Protein AF-A0AAJ1BSP0-F1 (afdb_monomer)

Radius of gyration: 26.16 Å; Cα contacts (8 Å, |Δi|>4): 71; chains: 1; bounding box: 66×51×53 Å

Solvent-accessible surface area (backbone atoms only — not comparable to full-atom values): 9656 Å² total; per-residue (Å²): 136,89,73,89,72,81,62,64,74,61,67,59,50,63,60,51,52,49,49,50,47,19,50,64,61,52,50,77,78,92,66,81,79,88,42,71,72,60,50,50,53,51,51,55,49,50,26,61,75,74,71,46,93,47,80,88,73,62,69,46,62,73,94,77,80,58,92,58,47,68,58,52,51,53,53,50,50,57,48,52,56,50,54,55,52,45,76,72,43,96,77,57,75,63,74,42,86,79,52,52,95,92,53,59,38,66,48,56,64,49,81,76,35,84,87,43,79,85,76,93,68,79,53,70,68,42,68,75,60,42,54,80,78,53,46,60,75,70,55,76,54,75,91,75,58,65,96,79,127

Foldseek 3Di:
DDDDDDCVVVVVPVVVVQVVVCQVQVFHDPDDDPDPVVVVVSLVVVCVVVVHPDSVPGDGDDDDDDPCPVVVVVVVVVVVVLVVVQVPDPDHAAAAPPQDPPGDRNDDPCVVDVVDDDDPDDDPVCCVPPDPVNVVVVDDPPVPPPDDD

Secondary structure (DSSP, 8-state):
-----SSTTTTTHHHHHHHHHHHHHS----SSS--HHHHHHHHHHHHHHHT-SSGGGPPPP--PPPTTHHHHHHHHHHHHHHHHHHHH-SSPPP--TT--TT--TTS-HHHH-TT----SS--HHHHHS--HHHHGGG---GGG-----

Structure (mmCIF, N/CA/C/O backbone):
data_AF-A0AAJ1BSP0-F1
#
_entry.id   AF-A0AAJ1BSP0-F1
#
loop_
_atom_site.group_PDB
_atom_site.id
_atom_site.type_symbol
_atom_site.label_atom_id
_atom_site.label_alt_id
_atom_site.label_comp_id
_atom_site.label_asym_id
_atom_site.label_entity_id
_atom_site.label_seq_id
_atom_site.pdbx_PDB_ins_code
_atom_site.Cartn_x
_atom_site.Cartn_y
_atom_site.Cartn_z
_atom_site.occupancy
_atom_site.B_iso_or_equiv
_atom_site.auth_seq_id
_atom_site.auth_comp_id
_atom_site.auth_asym_id
_atom_site.auth_atom_id
_atom_site.pdbx_PDB_model_num
ATOM 1 N N . GLY A 1 1 ? 25.608 1.559 -3.162 1.00 58.19 1 GLY A N 1
ATOM 2 C CA . GLY A 1 1 ? 24.443 0.696 -2.887 1.00 58.19 1 GLY A CA 1
ATOM 3 C C . GLY A 1 1 ? 24.048 0.603 -1.418 1.00 58.19 1 GLY A C 1
ATOM 4 O O . GLY A 1 1 ? 22.989 0.055 -1.157 1.00 58.19 1 GLY A O 1
ATOM 5 N N . ALA A 1 2 ? 24.830 1.118 -0.458 1.00 71.25 2 ALA A N 1
ATOM 6 C CA . ALA A 1 2 ? 24.388 1.159 0.937 1.00 71.25 2 ALA A CA 1
ATOM 7 C C . ALA A 1 2 ? 23.272 2.205 1.113 1.00 71.25 2 ALA A C 1
ATOM 9 O O . ALA A 1 2 ? 23.409 3.331 0.633 1.00 71.25 2 ALA A O 1
ATOM 10 N N . LYS A 1 3 ? 22.181 1.811 1.774 1.00 78.94 3 LYS A N 1
ATOM 11 C CA . LYS A 1 3 ? 21.081 2.680 2.210 1.00 78.94 3 LYS A CA 1
ATOM 12 C C . LYS A 1 3 ? 20.992 2.624 3.734 1.00 78.94 3 LYS A C 1
ATOM 14 O O . LYS A 1 3 ? 21.479 1.677 4.349 1.00 78.94 3 LYS A O 1
ATOM 19 N N . GLU A 1 4 ? 20.396 3.646 4.328 1.00 79.06 4 GLU A N 1
ATOM 20 C CA . GLU A 1 4 ? 20.110 3.663 5.759 1.00 79.06 4 GLU A CA 1
ATOM 21 C C . GLU A 1 4 ? 19.199 2.486 6.155 1.00 79.06 4 GLU A C 1
ATOM 23 O O . GLU A 1 4 ? 18.303 2.109 5.402 1.00 79.06 4 GLU A O 1
ATOM 28 N N . ALA A 1 5 ? 19.435 1.905 7.335 1.00 73.62 5 ALA A N 1
ATOM 29 C CA . ALA A 1 5 ? 18.678 0.763 7.859 1.00 73.62 5 ALA A CA 1
ATOM 30 C C . ALA A 1 5 ? 18.154 0.975 9.295 1.00 73.62 5 ALA A C 1
ATOM 32 O O . ALA 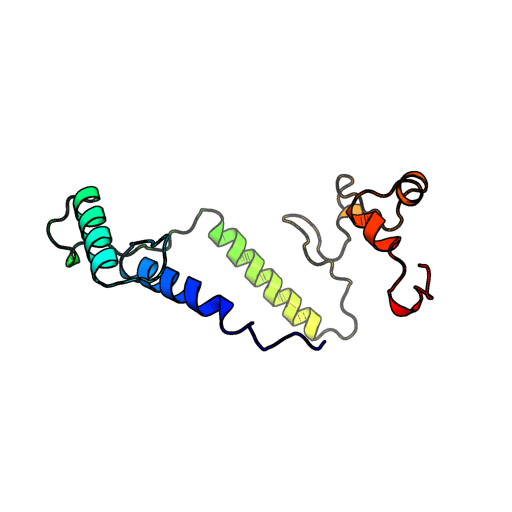A 1 5 ? 17.606 0.047 9.881 1.00 73.62 5 ALA A O 1
ATOM 33 N N . GLY A 1 6 ? 18.333 2.169 9.875 1.00 77.81 6 GLY A N 1
ATOM 34 C CA . GLY A 1 6 ? 17.974 2.449 11.270 1.00 77.81 6 GLY A CA 1
ATOM 35 C C . GLY A 1 6 ? 16.475 2.659 11.469 1.00 77.81 6 GLY A C 1
ATOM 36 O O . GLY A 1 6 ? 15.832 1.919 12.206 1.00 77.81 6 GLY A O 1
ATOM 37 N N . GLU A 1 7 ? 15.906 3.646 10.780 1.00 78.81 7 GLU A N 1
ATOM 38 C CA . GLU A 1 7 ? 14.493 4.021 10.950 1.00 78.81 7 GLU A CA 1
ATOM 39 C C . GLU A 1 7 ? 13.549 3.326 9.959 1.00 78.81 7 GLU A C 1
ATOM 41 O O . GLU A 1 7 ? 12.337 3.259 10.180 1.00 78.81 7 GLU A O 1
ATOM 46 N N . GLY A 1 8 ? 14.102 2.752 8.885 1.00 79.06 8 GLY A N 1
ATOM 47 C CA . GLY A 1 8 ? 13.350 2.089 7.816 1.00 79.06 8 GLY A CA 1
ATOM 48 C C . GLY A 1 8 ? 12.314 1.057 8.294 1.00 79.06 8 GLY A C 1
ATOM 49 O O . GLY A 1 8 ? 11.203 1.067 7.767 1.00 79.06 8 GLY A O 1
ATOM 50 N N . PRO A 1 9 ? 12.606 0.205 9.299 1.00 80.06 9 PRO A N 1
ATOM 51 C CA . PRO A 1 9 ? 11.638 -0.775 9.800 1.00 80.06 9 PRO A CA 1
ATOM 52 C C . PRO A 1 9 ? 10.497 -0.192 10.646 1.00 80.06 9 PRO A C 1
ATOM 54 O O . PRO A 1 9 ? 9.459 -0.838 10.775 1.00 80.06 9 PRO A O 1
ATOM 57 N N . LEU A 1 10 ? 10.654 1.003 11.231 1.00 82.75 10 LEU A N 1
ATOM 58 C CA . LEU A 1 10 ? 9.646 1.588 12.126 1.00 82.75 10 LEU A CA 1
ATOM 59 C C . LEU A 1 10 ? 8.513 2.274 11.350 1.00 82.75 10 LEU A C 1
ATOM 61 O O . LEU A 1 10 ? 7.342 2.152 11.711 1.00 82.75 10 LEU A O 1
ATOM 65 N N . LEU A 1 11 ? 8.863 2.960 10.261 1.00 86.00 11 LEU A N 1
ATOM 66 C CA . LEU A 1 11 ? 7.924 3.689 9.407 1.00 86.00 11 LEU A CA 1
ATOM 67 C C . LEU A 1 11 ? 6.751 2.840 8.865 1.00 86.00 11 LEU A C 1
ATOM 69 O O . LEU A 1 11 ? 5.625 3.339 8.895 1.00 86.00 11 LEU A O 1
ATOM 73 N N . PRO A 1 12 ? 6.933 1.583 8.404 1.00 90.75 12 PRO A N 1
ATOM 74 C CA . PRO A 1 12 ? 5.835 0.806 7.829 1.00 90.75 12 PRO A CA 1
ATOM 75 C C . PRO A 1 12 ? 4.867 0.214 8.862 1.00 90.75 12 PRO A C 1
ATOM 77 O O . PRO A 1 12 ? 3.746 -0.134 8.494 1.00 90.75 12 PRO A O 1
ATOM 80 N N . ILE A 1 13 ? 5.246 0.093 10.142 1.00 91.75 13 ILE A N 1
ATOM 81 C CA . ILE A 1 13 ? 4.418 -0.617 11.135 1.00 91.75 13 ILE A CA 1
ATOM 82 C C . ILE A 1 13 ? 3.107 0.122 11.416 1.00 91.75 13 ILE A C 1
ATOM 84 O O . ILE A 1 13 ? 2.040 -0.489 11.407 1.00 91.75 13 ILE A O 1
ATOM 88 N N . LEU A 1 14 ? 3.168 1.434 11.654 1.00 91.50 14 LEU A N 1
ATOM 89 C CA . LEU A 1 14 ? 1.982 2.230 11.985 1.00 91.50 14 LEU A CA 1
ATOM 90 C C . LEU A 1 14 ? 0.887 2.159 10.902 1.00 91.50 14 LEU A C 1
ATOM 92 O O . LEU A 1 14 ? -0.242 1.793 11.239 1.00 91.50 14 LEU A O 1
ATOM 96 N N . PRO A 1 15 ? 1.169 2.443 9.612 1.00 93.00 15 PRO A N 1
ATOM 97 C CA . PRO A 1 15 ? 0.150 2.327 8.575 1.00 93.00 15 PRO A CA 1
ATOM 98 C C . PRO A 1 15 ? -0.307 0.879 8.356 1.00 93.00 15 PRO A C 1
ATOM 100 O O . PRO A 1 15 ? -1.483 0.674 8.064 1.00 93.00 15 PRO A O 1
ATOM 103 N N . ALA A 1 16 ? 0.566 -0.121 8.537 1.00 93.81 16 ALA A N 1
ATOM 104 C CA . ALA A 1 16 ? 0.185 -1.528 8.412 1.00 93.81 16 ALA A CA 1
ATOM 105 C C . ALA A 1 16 ? -0.871 -1.933 9.451 1.00 93.81 16 ALA A C 1
ATOM 107 O O . ALA A 1 16 ? -1.886 -2.525 9.089 1.00 93.81 16 ALA A O 1
ATOM 108 N N . VAL A 1 17 ? -0.688 -1.552 10.720 1.00 93.94 17 VAL A N 1
ATOM 109 C CA . VAL A 1 17 ? -1.670 -1.827 11.782 1.00 93.94 17 VAL A CA 1
ATOM 110 C C . VAL A 1 17 ? -2.987 -1.092 11.519 1.00 93.94 17 VAL A C 1
ATOM 112 O O . VAL A 1 17 ? -4.052 -1.699 11.613 1.00 93.94 17 VAL A O 1
ATOM 115 N N . CYS A 1 18 ? -2.943 0.186 11.127 1.00 94.88 18 CYS A N 1
ATOM 116 C CA . CYS A 1 18 ? -4.155 0.934 10.773 1.00 94.88 18 CYS A CA 1
ATOM 117 C C . CYS A 1 18 ? -4.915 0.298 9.597 1.00 94.88 18 CYS A C 1
ATOM 119 O O . CYS A 1 18 ? -6.144 0.224 9.626 1.00 94.88 18 CYS A O 1
ATOM 121 N N . ASN A 1 19 ? -4.196 -0.171 8.572 1.00 94.44 19 ASN A N 1
ATOM 122 C CA . ASN A 1 19 ? -4.789 -0.869 7.434 1.00 94.44 19 ASN A CA 1
ATOM 123 C C . ASN A 1 19 ? -5.403 -2.210 7.853 1.00 94.44 19 ASN A C 1
ATOM 125 O O . ASN A 1 19 ? -6.509 -2.503 7.422 1.00 94.44 19 ASN A O 1
ATOM 129 N N . ALA A 1 20 ? -4.740 -2.978 8.721 1.00 93.75 20 ALA A N 1
ATOM 130 C CA . ALA A 1 20 ? -5.253 -4.256 9.216 1.00 93.75 20 ALA A CA 1
ATOM 131 C C . ALA A 1 20 ? -6.539 -4.096 10.042 1.00 93.75 20 ALA A C 1
ATOM 133 O O . ALA A 1 20 ? -7.467 -4.886 9.906 1.00 93.75 20 ALA A O 1
ATOM 134 N N . VAL A 1 21 ? -6.632 -3.049 10.870 1.00 93.88 21 VAL A N 1
ATOM 135 C CA . VAL A 1 21 ? -7.873 -2.729 11.595 1.00 93.88 21 VAL A CA 1
ATOM 136 C C . VAL A 1 21 ? -8.994 -2.379 10.617 1.00 93.88 21 VAL A C 1
ATOM 138 O O . VAL A 1 21 ? -10.103 -2.894 10.737 1.00 93.88 21 VAL A O 1
ATOM 141 N N . HIS A 1 22 ? -8.705 -1.536 9.625 1.00 94.31 22 HIS A N 1
ATOM 142 C CA . HIS A 1 22 ? -9.684 -1.191 8.600 1.00 94.31 22 HIS A CA 1
ATOM 143 C C . HIS A 1 22 ? -10.136 -2.419 7.799 1.00 94.31 22 HIS A C 1
ATOM 145 O O . HIS A 1 22 ? -11.326 -2.584 7.577 1.00 94.31 22 HIS A O 1
ATOM 151 N N . ASP A 1 23 ? -9.218 -3.296 7.405 1.00 94.06 23 ASP A N 1
ATOM 152 C CA . ASP A 1 23 ? -9.530 -4.544 6.702 1.00 94.06 23 ASP A CA 1
ATOM 153 C C . ASP A 1 23 ? -10.412 -5.477 7.548 1.00 94.06 23 ASP A C 1
ATOM 155 O O . ASP A 1 23 ? -11.416 -5.997 7.071 1.00 94.06 23 ASP A O 1
ATOM 159 N N . ALA A 1 24 ? -10.117 -5.607 8.844 1.00 91.31 24 ALA A N 1
ATOM 160 C CA . ALA A 1 24 ? -10.873 -6.479 9.736 1.00 91.31 24 ALA A CA 1
ATOM 161 C C . ALA A 1 24 ? -12.311 -5.993 9.982 1.00 91.31 24 ALA A C 1
ATOM 163 O O . ALA A 1 24 ? -13.246 -6.792 9.953 1.00 91.31 24 ALA A O 1
ATOM 164 N N . ILE A 1 25 ? -12.496 -4.696 10.255 1.00 90.38 25 ILE A N 1
ATOM 165 C CA . ILE A 1 25 ? -13.762 -4.166 10.793 1.00 90.38 25 ILE A CA 1
ATOM 166 C C . ILE A 1 25 ? -14.289 -2.924 10.072 1.00 90.38 25 ILE A C 1
ATOM 168 O O . ILE A 1 25 ? -15.204 -2.281 10.576 1.00 90.38 25 ILE A O 1
ATOM 172 N N . GLY A 1 26 ? -13.707 -2.524 8.944 1.00 91.81 26 GLY A N 1
ATOM 173 C CA . GLY A 1 26 ? -14.148 -1.384 8.123 1.00 91.81 26 GLY A CA 1
ATOM 174 C C . GLY A 1 26 ? -14.051 -0.011 8.779 1.00 91.81 26 GLY A C 1
ATOM 175 O O . GLY A 1 26 ? -14.583 0.959 8.254 1.00 91.81 26 GLY A O 1
ATOM 176 N N . VAL A 1 27 ? -13.373 0.096 9.922 1.00 93.75 27 VAL A N 1
ATOM 177 C CA . VAL A 1 27 ? -13.190 1.359 10.641 1.00 93.75 27 VAL A CA 1
ATOM 178 C C . VAL A 1 27 ? -11.811 1.929 10.321 1.00 93.75 27 VAL A C 1
ATOM 180 O O . VAL A 1 27 ? -10.785 1.308 10.602 1.00 93.75 27 VAL A O 1
ATOM 183 N N . ARG A 1 28 ? -11.772 3.139 9.749 1.00 93.94 28 ARG A N 1
ATOM 184 C CA . ARG A 1 28 ? -10.526 3.852 9.433 1.00 93.94 28 ARG A CA 1
ATOM 185 C C . ARG A 1 28 ? -10.212 4.882 10.512 1.00 93.94 28 ARG A C 1
ATOM 187 O O . ARG A 1 28 ? -10.932 5.865 10.649 1.00 93.94 28 ARG A O 1
ATOM 194 N N . THR A 1 29 ? -9.116 4.696 11.247 1.00 91.38 29 THR A N 1
ATOM 195 C CA . THR A 1 29 ? -8.622 5.734 12.165 1.00 91.38 29 THR A CA 1
ATOM 196 C C . THR A 1 29 ? -7.820 6.805 11.421 1.00 91.38 29 THR A C 1
ATOM 198 O O . THR A 1 29 ? -7.013 6.490 10.545 1.00 91.38 29 THR A O 1
ATOM 201 N N . SER A 1 30 ? -8.028 8.070 11.783 1.00 91.00 30 SER A N 1
ATOM 202 C CA . SER A 1 30 ? -7.220 9.218 11.346 1.00 91.00 30 SER A CA 1
ATOM 203 C C . SER A 1 30 ? -6.229 9.685 12.414 1.00 91.00 30 SER A C 1
ATOM 205 O O . SER A 1 30 ? -5.420 10.570 12.152 1.00 91.00 30 SER A O 1
ATOM 207 N N . GLU A 1 31 ? -6.285 9.107 13.616 1.00 91.31 31 GLU A N 1
ATOM 208 C CA . GLU A 1 31 ? -5.494 9.540 14.764 1.00 91.31 31 GLU A CA 1
ATOM 209 C C . GLU A 1 31 ? -4.879 8.358 15.515 1.00 91.31 31 GLU A C 1
ATOM 211 O O . GLU A 1 31 ? -5.431 7.257 15.586 1.00 91.31 31 GLU A O 1
ATOM 216 N N . LEU A 1 32 ? -3.722 8.613 16.122 1.00 93.12 32 LEU A N 1
ATOM 217 C CA . LEU A 1 32 ? -3.029 7.685 17.005 1.00 93.12 32 LEU A CA 1
ATOM 218 C C . LEU A 1 32 ? -2.957 8.271 18.426 1.00 93.12 32 LEU A C 1
ATOM 220 O O . LEU A 1 32 ? -2.956 9.495 18.579 1.00 93.12 32 LEU A O 1
ATOM 224 N N . PRO A 1 33 ? -2.858 7.430 19.470 1.00 94.31 33 PRO A N 1
ATOM 225 C CA . PRO A 1 33 ? -2.914 5.963 19.437 1.00 94.31 33 PRO A CA 1
ATOM 226 C C . PRO A 1 33 ? -4.339 5.408 19.237 1.00 94.31 33 PRO A C 1
ATOM 228 O O . PRO A 1 33 ? -5.326 6.057 19.584 1.00 94.31 33 PRO A O 1
ATOM 231 N N . ILE A 1 34 ? -4.439 4.175 18.722 1.00 95.12 34 ILE A N 1
ATOM 232 C CA . ILE A 1 34 ? -5.700 3.417 18.640 1.00 95.12 34 ILE A CA 1
ATOM 233 C C . ILE A 1 34 ? -6.013 2.838 20.023 1.00 95.12 34 ILE A C 1
ATOM 235 O O . ILE A 1 34 ? -5.630 1.714 20.344 1.00 95.12 34 ILE A O 1
ATOM 239 N N . THR A 1 35 ? -6.667 3.620 20.876 1.00 96.19 35 THR A N 1
ATOM 240 C CA . THR A 1 35 ? -7.089 3.151 22.201 1.00 96.19 35 THR A CA 1
ATOM 241 C C . THR A 1 35 ? -8.452 2.450 22.136 1.00 96.19 35 THR A C 1
ATOM 243 O O . THR A 1 35 ? -9.269 2.781 21.269 1.00 96.19 35 THR A O 1
ATOM 246 N N . PRO A 1 36 ? -8.744 1.503 23.052 1.00 96.06 36 PRO A N 1
ATOM 247 C CA . PRO A 1 36 ? -10.020 0.784 23.056 1.00 96.06 36 PRO A CA 1
ATOM 248 C C . PRO A 1 36 ? -11.255 1.692 23.128 1.00 96.06 36 PRO A C 1
ATOM 250 O O . PRO A 1 36 ? -12.245 1.424 22.458 1.00 96.06 36 PRO A O 1
ATOM 253 N N . ASP A 1 37 ? -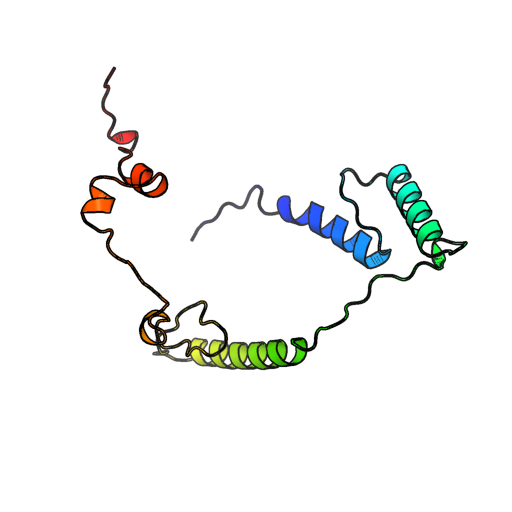11.201 2.790 23.887 1.00 96.88 37 ASP A N 1
ATOM 254 C CA . ASP A 1 37 ? -12.314 3.735 24.041 1.00 96.88 37 ASP A CA 1
ATOM 255 C C . ASP A 1 37 ? -12.599 4.537 22.761 1.00 96.88 37 ASP A C 1
ATOM 257 O O . ASP A 1 37 ? -13.761 4.759 22.414 1.00 96.88 37 ASP A O 1
ATOM 261 N N . ARG A 1 38 ? -11.552 4.941 22.028 1.00 95.38 38 ARG A N 1
ATOM 262 C CA . ARG A 1 38 ? -11.691 5.601 20.723 1.00 95.38 38 ARG A CA 1
ATOM 263 C C . ARG A 1 38 ? -12.244 4.626 19.695 1.00 95.38 38 ARG A C 1
ATOM 265 O O . ARG A 1 38 ? -13.194 4.960 18.996 1.00 95.38 38 ARG A O 1
ATOM 272 N N . MET A 1 39 ? -11.696 3.411 19.662 1.00 95.56 39 MET A N 1
ATOM 273 C CA . MET A 1 39 ? -12.148 2.369 18.745 1.00 95.56 39 MET A CA 1
ATOM 274 C C . MET A 1 39 ? -13.616 2.006 18.986 1.00 95.56 39 MET A C 1
ATOM 276 O O . MET A 1 39 ? -14.394 1.953 18.039 1.00 95.56 39 MET A O 1
ATOM 280 N N . HIS A 1 40 ? -14.026 1.855 20.248 1.00 95.56 40 HIS A N 1
ATOM 281 C CA . HIS A 1 40 ? -15.420 1.601 20.609 1.00 95.56 40 HIS A CA 1
ATOM 282 C C . HIS A 1 40 ? -16.358 2.688 20.071 1.00 95.56 40 HIS A C 1
ATOM 284 O O . HIS A 1 40 ? -17.343 2.374 19.411 1.00 95.56 40 HIS A O 1
ATOM 290 N N . LYS A 1 41 ? -16.023 3.969 20.278 1.00 95.81 41 LYS A N 1
ATOM 291 C CA . LYS A 1 41 ? -16.822 5.095 19.763 1.00 95.81 41 LYS A CA 1
ATOM 292 C C . LYS A 1 41 ? -16.926 5.095 18.238 1.00 95.81 41 LYS A C 1
ATOM 294 O O . LYS A 1 41 ? -17.984 5.414 17.705 1.00 95.81 41 LYS A O 1
ATOM 299 N N . MET A 1 42 ? -15.843 4.758 17.538 1.00 96.38 42 MET A N 1
ATOM 300 C CA . MET A 1 42 ? -15.840 4.685 16.074 1.00 96.38 42 MET A CA 1
ATOM 301 C C . MET A 1 42 ? -16.709 3.530 15.561 1.00 96.38 42 MET A C 1
ATOM 303 O O . MET A 1 42 ? -17.479 3.722 14.624 1.00 96.38 42 MET A O 1
ATOM 307 N N . ILE A 1 43 ? -16.634 2.362 16.206 1.00 95.81 43 ILE A N 1
ATOM 308 C CA . ILE A 1 43 ? -17.492 1.209 15.904 1.00 95.81 43 ILE A CA 1
ATOM 309 C C . ILE A 1 43 ? -18.966 1.567 16.135 1.00 95.81 43 ILE A C 1
ATOM 311 O O . ILE A 1 43 ? -19.792 1.333 15.261 1.00 95.81 43 ILE A O 1
ATOM 315 N N . GLU A 1 44 ? -19.302 2.192 17.268 1.00 95.88 44 GLU A N 1
ATOM 316 C CA . GLU A 1 44 ? -20.669 2.656 17.544 1.00 95.88 44 GLU A CA 1
ATOM 317 C C . GLU A 1 44 ? -21.161 3.691 16.525 1.00 95.88 44 GLU A C 1
ATOM 319 O O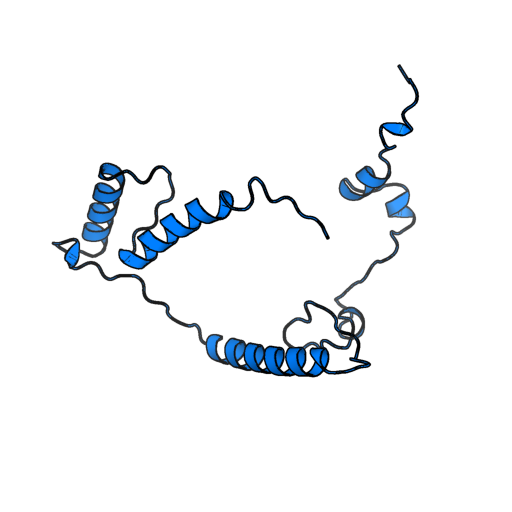 . GLU A 1 44 ? -22.336 3.679 16.158 1.00 95.88 44 GLU A O 1
ATOM 324 N N . GLY A 1 45 ? -20.281 4.596 16.084 1.00 94.94 45 GLY A N 1
ATOM 325 C CA . GLY A 1 45 ? -20.574 5.558 15.023 1.00 94.94 45 GLY A CA 1
ATOM 326 C C . GLY A 1 45 ? -20.967 4.850 13.731 1.00 94.94 45 GLY A C 1
ATOM 327 O O . GLY A 1 45 ? -22.058 5.085 13.214 1.00 94.94 45 GLY A O 1
ATOM 328 N N . ARG A 1 46 ? -20.142 3.897 13.292 1.00 94.31 46 ARG A N 1
ATOM 329 C CA . ARG A 1 46 ? -20.407 3.092 12.098 1.00 94.31 46 ARG A CA 1
ATOM 330 C C . ARG A 1 46 ? -21.698 2.276 12.214 1.00 94.31 46 ARG A C 1
ATOM 332 O O . ARG A 1 46 ? -22.490 2.266 11.278 1.00 94.31 46 ARG A O 1
ATOM 339 N N . CYS A 1 47 ? -21.964 1.647 13.363 1.00 95.31 47 CYS A N 1
ATOM 340 C CA . CYS A 1 47 ? -23.213 0.905 13.563 1.00 95.31 47 CYS A CA 1
ATOM 341 C C . CYS A 1 47 ? -24.450 1.785 13.353 1.00 95.31 47 CYS A C 1
ATOM 343 O O . CYS A 1 47 ? -25.432 1.343 12.763 1.00 95.31 47 CYS A O 1
ATOM 345 N N . LYS A 1 48 ? -24.403 3.042 13.814 1.00 95.31 48 LYS A N 1
ATOM 346 C CA . LYS A 1 48 ? -25.499 4.001 13.620 1.00 95.31 48 LYS A CA 1
ATOM 347 C C . LYS A 1 48 ? -25.651 4.411 12.158 1.00 95.31 48 LYS A C 1
ATOM 349 O O . LYS A 1 48 ? -26.782 4.545 11.704 1.00 95.31 48 LYS A O 1
ATOM 354 N N . GLU A 1 49 ? -24.544 4.609 11.447 1.00 94.12 49 GLU A N 1
ATOM 355 C CA . GLU A 1 49 ? -24.540 4.955 10.019 1.00 94.12 49 GLU A CA 1
ATOM 356 C C . GLU A 1 49 ? -25.129 3.832 9.154 1.00 94.12 49 GLU A C 1
ATOM 358 O O . GLU A 1 49 ? -25.930 4.101 8.263 1.00 94.12 49 GLU A O 1
ATOM 363 N N . GLU A 1 50 ? -24.789 2.577 9.456 1.00 93.00 50 GLU A N 1
ATOM 364 C CA . GLU A 1 50 ? -25.284 1.394 8.735 1.00 93.00 50 GLU A CA 1
ATOM 365 C C . GLU A 1 50 ? -26.626 0.862 9.275 1.00 93.00 50 GLU A C 1
ATOM 367 O O . GLU A 1 50 ? -27.213 -0.050 8.695 1.00 93.00 50 GLU A O 1
ATOM 372 N N . GLY A 1 51 ? -27.144 1.432 10.368 1.00 94.50 51 GLY A N 1
ATOM 373 C CA . GLY A 1 51 ? -28.422 1.036 10.967 1.00 94.50 51 GLY A CA 1
ATOM 374 C C . GLY A 1 51 ? -28.425 -0.360 11.602 1.00 94.50 51 GLY A C 1
ATOM 375 O O . GLY A 1 51 ? -29.492 -0.954 11.755 1.00 94.50 51 GLY A O 1
ATOM 376 N N . VAL A 1 52 ? -27.257 -0.887 11.976 1.00 94.00 52 VAL A N 1
ATOM 377 C CA . VAL A 1 52 ? -27.109 -2.195 12.634 1.00 94.00 52 VAL A CA 1
ATOM 378 C C . VAL A 1 52 ? -27.126 -2.071 14.153 1.00 94.00 52 VAL A C 1
ATOM 380 O O . VAL A 1 52 ? -26.643 -1.103 14.744 1.00 94.00 52 VAL A O 1
ATOM 383 N N . SER A 1 53 ? -27.698 -3.085 14.800 1.00 91.12 53 SER A N 1
ATOM 384 C CA . SER A 1 53 ? -27.896 -3.101 16.253 1.00 91.12 53 SER A CA 1
ATOM 385 C C . SER A 1 53 ? -26.690 -3.656 17.007 1.00 91.12 53 SER A C 1
ATOM 387 O O . SER A 1 53 ? -26.464 -3.306 18.166 1.00 91.12 53 SER A O 1
ATOM 389 N N . SER A 1 54 ? -25.904 -4.504 16.341 1.00 93.12 54 SER A N 1
ATOM 390 C CA . SER A 1 54 ? -24.743 -5.175 16.907 1.00 93.12 54 SER A CA 1
ATOM 391 C C . SER A 1 54 ? -23.499 -4.919 16.053 1.00 93.12 54 SER A C 1
ATOM 393 O O . SER A 1 54 ? -23.550 -5.096 14.838 1.00 93.12 54 SER A O 1
ATOM 395 N N . PRO A 1 55 ? -22.340 -4.600 16.660 1.00 92.06 55 PRO A N 1
ATOM 396 C CA . PRO A 1 55 ? -21.068 -4.513 15.941 1.00 92.06 55 PRO A CA 1
ATOM 397 C C . PRO A 1 55 ? -20.678 -5.780 15.173 1.00 92.06 55 PRO A C 1
ATOM 399 O O . PRO A 1 55 ? -19.913 -5.703 14.219 1.00 92.06 55 PRO A O 1
ATOM 402 N N . LEU A 1 56 ? -21.190 -6.946 15.581 1.00 91.81 56 LEU A N 1
ATOM 403 C CA . LEU A 1 56 ? -20.923 -8.222 14.909 1.00 91.81 56 LEU A CA 1
ATOM 404 C C . LEU A 1 56 ? -21.642 -8.350 13.556 1.00 91.81 56 LEU A C 1
ATOM 406 O O . LEU A 1 56 ? -21.343 -9.267 12.799 1.00 91.81 56 LEU A O 1
ATOM 410 N N . GLU A 1 57 ? -22.591 -7.459 13.269 1.00 91.44 57 GLU A N 1
ATOM 411 C CA . GLU A 1 57 ? -23.330 -7.404 12.004 1.00 91.44 57 GLU A CA 1
ATOM 412 C C . GLU A 1 57 ? -22.639 -6.501 10.968 1.00 91.44 57 GLU A C 1
ATOM 414 O O . GLU A 1 57 ? -23.038 -6.493 9.806 1.00 91.44 57 GLU A O 1
ATOM 419 N N . LEU A 1 58 ? -21.597 -5.757 11.364 1.00 90.12 58 LEU A N 1
ATOM 420 C CA . LEU A 1 58 ? -20.834 -4.902 10.457 1.00 90.12 58 LEU A CA 1
ATOM 421 C C . LEU A 1 58 ? -20.079 -5.743 9.426 1.00 90.12 58 LEU A C 1
ATOM 423 O O . LEU A 1 58 ? -19.343 -6.670 9.769 1.00 90.12 58 LEU A O 1
ATOM 427 N N . THR A 1 59 ? -20.191 -5.373 8.152 1.00 89.12 59 THR A N 1
ATOM 428 C CA . THR A 1 59 ? -19.442 -6.047 7.090 1.00 89.12 59 THR A CA 1
ATOM 429 C C . THR A 1 59 ? -18.017 -5.517 7.010 1.00 89.12 59 THR A C 1
ATOM 431 O O . THR A 1 59 ? -17.791 -4.304 7.012 1.00 89.12 59 THR A O 1
ATOM 434 N N . SER A 1 60 ? -17.039 -6.409 6.897 1.00 91.50 60 SER A N 1
ATOM 435 C CA . SER A 1 60 ? -15.667 -6.023 6.565 1.00 91.50 60 SER A CA 1
ATOM 436 C C . SER A 1 60 ? -15.597 -5.483 5.129 1.00 91.50 60 SER A C 1
ATOM 438 O O . SER A 1 60 ? -16.375 -5.933 4.275 1.00 91.50 60 SER A O 1
ATOM 440 N N . PRO A 1 61 ? -14.687 -4.538 4.836 1.00 91.81 61 PRO A N 1
ATOM 441 C CA . PRO A 1 61 ? -14.419 -4.111 3.474 1.00 91.81 61 PRO A CA 1
ATOM 442 C C . PRO A 1 61 ? -14.072 -5.308 2.597 1.00 91.81 61 PRO A C 1
ATOM 444 O O . PRO A 1 61 ? -13.415 -6.254 3.030 1.00 91.81 61 PRO A O 1
ATOM 447 N N . LYS A 1 62 ? -14.514 -5.254 1.347 1.00 91.06 62 LYS A N 1
ATOM 448 C CA . LYS A 1 62 ? -14.135 -6.220 0.322 1.00 91.06 62 LYS A CA 1
ATOM 449 C C . LYS A 1 62 ? -13.409 -5.485 -0.784 1.00 91.06 62 LYS A C 1
ATOM 451 O O . LYS A 1 62 ? -13.740 -4.344 -1.100 1.00 91.06 62 LYS A O 1
ATOM 456 N N . LEU A 1 63 ? -12.412 -6.147 -1.353 1.00 89.88 63 LEU A N 1
ATOM 457 C CA . LEU A 1 63 ? -11.740 -5.643 -2.534 1.00 89.88 63 LEU A CA 1
ATOM 458 C C . LEU A 1 63 ? -12.687 -5.786 -3.725 1.00 89.88 63 LEU A C 1
ATOM 460 O O . LEU A 1 63 ? -13.009 -6.900 -4.137 1.00 89.88 63 LEU A O 1
ATOM 464 N N . GLU A 1 64 ? -13.128 -4.653 -4.258 1.00 92.38 64 GLU A N 1
ATOM 465 C CA . GLU A 1 64 ? -13.833 -4.590 -5.530 1.00 92.38 64 GLU A CA 1
ATOM 466 C C . GLU A 1 64 ? -12.871 -4.085 -6.596 1.00 92.38 64 GLU A C 1
ATOM 468 O O . GLU A 1 64 ? -12.231 -3.040 -6.459 1.00 92.38 64 GLU A O 1
ATOM 473 N N . HIS A 1 65 ? -12.739 -4.873 -7.652 1.00 94.88 65 HIS A N 1
ATOM 474 C CA . HIS A 1 65 ? -11.875 -4.546 -8.766 1.00 94.88 65 HIS A CA 1
ATOM 475 C C . HIS A 1 65 ? -12.599 -3.621 -9.740 1.00 94.88 65 HIS A C 1
ATOM 477 O O . HIS A 1 65 ? -13.779 -3.804 -10.030 1.00 94.88 65 HIS A O 1
ATOM 483 N N . SER A 1 66 ? -11.872 -2.634 -10.261 1.00 94.94 66 SER A N 1
ATOM 484 C CA . SER A 1 66 ? -12.366 -1.815 -11.370 1.00 94.94 66 SER A CA 1
ATOM 485 C C . SER A 1 66 ? -12.281 -2.572 -12.696 1.00 94.94 66 SER A C 1
ATOM 487 O O . SER A 1 66 ? -11.551 -3.560 -12.807 1.00 94.94 66 SER A O 1
ATOM 489 N N . ASP A 1 67 ? -12.925 -2.034 -13.732 1.00 95.50 67 ASP A N 1
ATOM 490 C CA . ASP A 1 67 ? -12.850 -2.553 -15.105 1.00 95.50 67 ASP A CA 1
ATOM 491 C C . ASP A 1 67 ? -11.405 -2.654 -15.639 1.00 95.50 67 ASP A C 1
ATOM 493 O O . ASP A 1 67 ? -11.124 -3.436 -16.545 1.00 95.50 67 ASP A O 1
ATOM 497 N N . LEU A 1 68 ? -10.461 -1.895 -15.063 1.00 94.06 68 LEU A N 1
ATOM 498 C CA . LEU A 1 68 ? -9.046 -1.932 -15.441 1.00 94.06 68 LEU A CA 1
ATOM 499 C C . LEU A 1 68 ? -8.278 -3.132 -14.878 1.00 94.06 68 LEU A C 1
ATOM 501 O O . LEU A 1 68 ? -7.160 -3.375 -15.326 1.00 94.06 68 LEU A O 1
ATOM 505 N N . GLN A 1 69 ? -8.830 -3.884 -13.922 1.00 95.38 69 GLN A N 1
ATOM 506 C CA . GLN A 1 69 ? -8.098 -4.962 -13.251 1.00 95.38 69 GLN A CA 1
ATOM 507 C C . GLN A 1 69 ? -7.541 -5.987 -14.241 1.00 95.38 69 GLN A C 1
ATOM 509 O O . GLN A 1 69 ? -6.345 -6.262 -14.214 1.00 95.38 69 GLN A O 1
ATOM 514 N N . GLY A 1 70 ? -8.375 -6.490 -15.156 1.00 94.75 70 GLY A N 1
ATOM 515 C CA . GLY A 1 70 ? -7.935 -7.482 -16.141 1.00 94.75 70 GLY A CA 1
ATOM 516 C C . GLY A 1 70 ? -6.855 -6.947 -17.088 1.00 94.75 70 GLY A C 1
ATOM 517 O O . GLY A 1 70 ? -5.933 -7.673 -17.448 1.00 94.75 70 GLY A O 1
ATOM 518 N N . VAL A 1 71 ? -6.920 -5.657 -17.441 1.00 92.69 71 VAL A N 1
ATOM 519 C CA . VAL A 1 71 ? -5.895 -4.994 -18.269 1.00 92.69 71 VAL A CA 1
ATOM 520 C C . VAL A 1 71 ? -4.562 -4.920 -17.523 1.00 92.69 71 VAL A C 1
ATOM 522 O O . VAL A 1 71 ? -3.509 -5.185 -18.101 1.00 92.69 71 VAL A O 1
ATOM 525 N N . LEU A 1 72 ? -4.598 -4.570 -16.235 1.00 91.44 72 LEU A N 1
ATOM 526 C CA . LEU A 1 72 ? -3.402 -4.485 -15.400 1.00 91.44 72 LEU A CA 1
ATOM 527 C C . LEU A 1 72 ? -2.786 -5.863 -15.139 1.00 91.44 72 LEU A C 1
ATOM 529 O O . LEU A 1 72 ? -1.565 -5.982 -15.182 1.00 91.44 72 LEU A O 1
ATOM 533 N N . GLU A 1 73 ? -3.603 -6.894 -14.914 1.00 94.19 73 GLU A N 1
ATOM 534 C CA . GLU A 1 73 ? -3.140 -8.274 -14.725 1.00 94.19 73 GLU A CA 1
ATOM 535 C C . GLU A 1 73 ? -2.448 -8.824 -15.973 1.00 94.19 73 GLU A C 1
ATOM 537 O O . GLU A 1 73 ? -1.336 -9.341 -15.871 1.00 94.19 73 GLU A O 1
ATOM 542 N N . ALA A 1 74 ? -3.057 -8.659 -17.151 1.00 92.31 74 ALA A N 1
ATOM 543 C CA . ALA A 1 74 ? -2.453 -9.085 -18.411 1.00 92.31 74 ALA A CA 1
ATOM 544 C C . ALA A 1 74 ? -1.097 -8.400 -18.641 1.00 92.31 74 ALA A C 1
ATOM 546 O O . ALA A 1 74 ? -0.095 -9.062 -18.898 1.00 92.31 74 ALA A O 1
ATOM 547 N N . ARG A 1 75 ? -1.033 -7.079 -18.438 1.00 87.69 75 ARG A N 1
ATOM 548 C CA . ARG A 1 75 ? 0.214 -6.315 -18.576 1.00 87.69 75 ARG A CA 1
ATOM 549 C C . ARG A 1 75 ? 1.273 -6.723 -17.548 1.00 87.69 75 ARG A C 1
ATOM 551 O O . ARG A 1 75 ? 2.460 -6.717 -17.862 1.00 87.69 75 ARG A O 1
ATOM 558 N N . ALA A 1 76 ? 0.872 -7.031 -16.315 1.00 91.00 76 ALA A N 1
ATOM 559 C CA . ALA A 1 76 ? 1.798 -7.503 -15.290 1.00 91.00 76 ALA A CA 1
ATOM 560 C C . ALA A 1 76 ? 2.417 -8.853 -15.680 1.00 91.00 76 ALA A C 1
ATOM 562 O O . ALA A 1 76 ? 3.618 -9.032 -15.495 1.00 91.00 76 ALA A O 1
ATOM 563 N N . ALA A 1 77 ? 1.631 -9.757 -16.273 1.00 93.69 77 ALA A N 1
ATOM 564 C CA . ALA A 1 77 ? 2.132 -11.025 -16.801 1.00 93.69 77 ALA A CA 1
ATOM 565 C C . ALA A 1 77 ? 3.099 -10.817 -17.981 1.00 93.69 77 ALA A C 1
ATOM 567 O O . ALA A 1 77 ? 4.200 -11.357 -17.965 1.00 93.69 77 ALA A O 1
ATOM 568 N N . GLU A 1 78 ? 2.748 -9.964 -18.950 1.00 89.62 78 GLU A N 1
ATOM 569 C CA . GLU A 1 78 ? 3.642 -9.600 -20.066 1.00 89.62 78 GLU A CA 1
ATOM 570 C C . GLU A 1 78 ? 4.970 -8.992 -19.576 1.00 89.62 78 GLU A C 1
ATOM 572 O O . GLU A 1 78 ? 6.033 -9.227 -20.154 1.00 89.62 78 GLU A O 1
ATOM 577 N N . HIS A 1 79 ? 4.922 -8.187 -18.508 1.00 87.88 79 HIS A N 1
ATOM 578 C CA . HIS A 1 79 ? 6.114 -7.612 -17.888 1.00 87.88 79 HIS A CA 1
ATOM 579 C C . HIS A 1 79 ? 6.986 -8.676 -17.224 1.00 87.88 79 HIS A C 1
ATOM 581 O O . HIS A 1 79 ? 8.193 -8.662 -17.435 1.00 87.88 79 HIS A O 1
ATOM 587 N N . ASP A 1 80 ? 6.388 -9.596 -16.465 1.00 90.94 80 ASP A N 1
ATOM 588 C CA . ASP A 1 80 ? 7.110 -10.690 -15.810 1.00 90.94 80 ASP A CA 1
ATOM 589 C C . ASP A 1 80 ? 7.802 -11.603 -16.835 1.00 90.94 80 ASP A C 1
ATOM 591 O O . ASP A 1 80 ? 8.985 -11.910 -16.697 1.00 90.94 80 ASP A O 1
ATOM 595 N N . GLU A 1 81 ? 7.113 -11.974 -17.920 1.00 91.56 81 GLU A N 1
ATOM 596 C CA . GLU A 1 81 ? 7.704 -12.752 -19.017 1.00 91.56 81 GLU A CA 1
ATOM 597 C C . GLU A 1 81 ? 8.908 -12.037 -19.645 1.00 91.56 81 GLU A C 1
ATOM 599 O O . GLU A 1 81 ? 9.974 -12.639 -19.819 1.00 91.56 81 GLU A O 1
ATOM 604 N N . ARG A 1 82 ? 8.768 -10.738 -19.940 1.00 87.69 82 ARG A N 1
ATOM 605 C CA . ARG A 1 82 ? 9.852 -9.918 -20.494 1.00 87.69 82 ARG A CA 1
ATOM 606 C C . ARG A 1 82 ? 11.034 -9.818 -19.532 1.00 87.69 82 ARG A C 1
ATOM 608 O O . ARG A 1 82 ? 12.169 -10.031 -19.955 1.00 87.69 82 ARG A O 1
ATOM 615 N N . ASP A 1 83 ? 10.795 -9.484 -18.268 1.00 88.69 83 ASP A N 1
ATOM 616 C CA . ASP A 1 83 ? 11.849 -9.308 -17.264 1.00 88.69 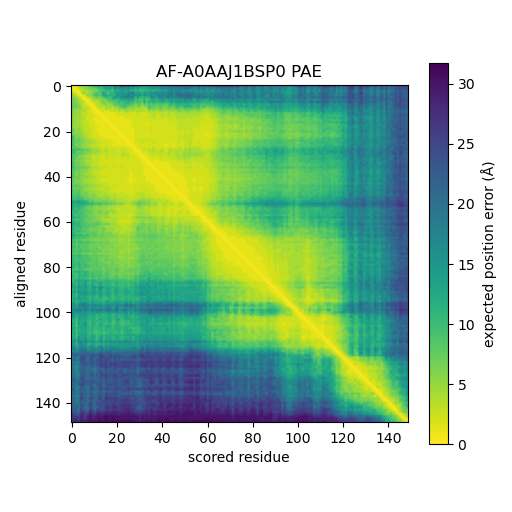83 ASP A CA 1
ATOM 617 C C . ASP A 1 83 ? 12.621 -10.614 -17.044 1.00 88.69 83 ASP A C 1
ATOM 619 O O . ASP A 1 83 ? 13.854 -10.611 -16.963 1.00 88.69 83 ASP A O 1
ATOM 623 N N . ASN A 1 84 ? 11.914 -11.746 -17.033 1.00 90.81 84 ASN A N 1
ATOM 624 C CA . ASN A 1 84 ? 12.525 -13.068 -16.960 1.00 90.81 84 ASN A CA 1
ATOM 625 C C . ASN A 1 84 ? 13.389 -13.376 -18.191 1.00 90.81 84 ASN A C 1
ATOM 627 O O . ASN A 1 84 ? 14.526 -13.822 -18.030 1.00 90.81 84 ASN A O 1
ATOM 631 N N . ALA A 1 85 ? 12.901 -13.102 -19.406 1.00 91.00 85 ALA A N 1
ATOM 632 C CA . ALA A 1 85 ? 13.674 -13.306 -20.632 1.00 91.00 85 ALA A CA 1
ATOM 633 C C . ALA A 1 85 ? 14.952 -12.451 -20.646 1.00 91.00 85 ALA A C 1
ATOM 635 O O . ALA A 1 85 ? 16.050 -12.976 -20.851 1.00 91.00 85 ALA A O 1
ATOM 636 N N . ARG A 1 86 ? 14.825 -11.157 -20.326 1.00 90.75 86 ARG A N 1
ATOM 637 C CA . ARG A 1 86 ? 15.942 -10.203 -20.259 1.00 90.75 86 ARG A CA 1
ATOM 638 C C . ARG A 1 86 ? 17.002 -10.602 -19.239 1.00 90.75 86 ARG A C 1
ATOM 640 O O . ARG A 1 86 ? 18.185 -10.464 -19.518 1.00 90.75 86 ARG A O 1
ATOM 647 N N . ASN A 1 87 ? 16.602 -11.119 -18.075 1.00 89.50 87 ASN A N 1
ATOM 648 C CA . ASN A 1 87 ? 17.542 -11.592 -17.051 1.00 89.50 87 ASN A CA 1
ATOM 649 C C . ASN A 1 87 ? 18.446 -12.734 -17.545 1.00 89.50 87 ASN A C 1
ATOM 651 O O . ASN A 1 87 ? 19.524 -12.944 -16.988 1.00 89.50 87 ASN A O 1
ATOM 655 N N . THR A 1 88 ? 18.004 -13.489 -18.553 1.00 91.25 88 THR A N 1
ATOM 656 C CA . THR A 1 88 ? 18.762 -14.605 -19.139 1.00 91.25 88 THR A CA 1
ATOM 657 C C . THR A 1 88 ? 19.487 -14.253 -20.437 1.00 91.25 88 THR A C 1
ATOM 659 O O . THR A 1 88 ? 20.274 -15.065 -20.926 1.00 91.25 88 THR A O 1
ATOM 662 N N . ASP A 1 89 ? 19.244 -13.064 -20.985 1.00 92.19 89 ASP A N 1
ATOM 663 C CA . ASP A 1 89 ? 19.846 -12.594 -22.227 1.00 92.19 89 ASP A CA 1
ATOM 664 C C . ASP A 1 89 ? 21.264 -12.047 -21.963 1.00 92.19 89 ASP A C 1
ATOM 666 O O . ASP A 1 89 ? 21.439 -11.214 -21.068 1.00 92.19 89 ASP A O 1
ATOM 670 N N . PRO A 1 90 ? 22.306 -12.508 -22.683 1.00 93.00 90 PRO A N 1
ATOM 671 C CA . PRO A 1 90 ? 23.647 -11.942 -22.563 1.00 93.00 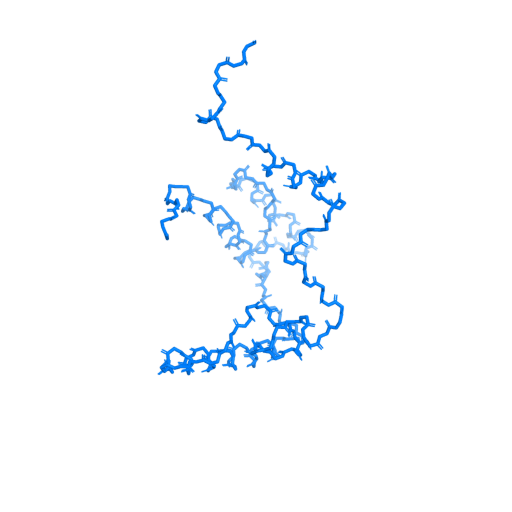90 PRO A CA 1
ATOM 672 C C . PRO A 1 90 ? 23.778 -10.511 -23.112 1.00 93.00 90 PRO A C 1
ATOM 674 O O . PRO A 1 90 ? 24.752 -9.846 -22.757 1.00 93.00 90 PRO A O 1
ATOM 677 N N . ASP A 1 91 ? 22.855 -10.056 -23.964 1.00 93.62 91 ASP A N 1
ATOM 678 C CA . ASP A 1 91 ? 22.866 -8.725 -24.588 1.00 93.62 91 ASP A CA 1
ATOM 679 C C . ASP A 1 91 ? 21.431 -8.174 -24.740 1.00 93.62 91 ASP A C 1
ATOM 681 O O . ASP A 1 91 ? 20.927 -8.030 -25.857 1.00 93.62 91 ASP A O 1
ATOM 685 N N . PRO A 1 92 ? 20.723 -7.916 -23.621 1.00 89.50 92 PRO A N 1
ATOM 686 C CA . PRO A 1 92 ? 19.332 -7.492 -23.672 1.00 89.50 92 PRO A CA 1
ATOM 687 C C . PRO A 1 92 ? 19.215 -6.097 -24.305 1.00 89.50 92 PRO A C 1
ATOM 689 O O . PRO A 1 92 ? 20.060 -5.238 -24.038 1.00 89.50 92 PRO A O 1
ATOM 692 N N . PRO A 1 93 ? 18.130 -5.815 -25.053 1.00 85.94 93 PRO A N 1
ATOM 693 C CA . PRO A 1 93 ? 17.897 -4.489 -25.617 1.00 85.94 93 PRO A CA 1
ATOM 694 C C . PRO A 1 93 ? 17.781 -3.424 -24.518 1.00 85.94 93 PRO A C 1
ATOM 696 O O . PRO A 1 93 ? 17.553 -3.737 -23.340 1.00 85.94 93 PRO A O 1
ATOM 699 N N . ASP A 1 94 ? 17.901 -2.151 -24.889 1.00 87.19 94 ASP A N 1
ATOM 700 C CA . ASP A 1 94 ? 17.710 -1.048 -23.947 1.00 87.19 94 ASP A CA 1
ATOM 701 C C . ASP A 1 94 ? 16.318 -1.110 -23.295 1.00 87.19 94 ASP A C 1
ATOM 703 O O . ASP A 1 94 ? 15.356 -1.623 -23.865 1.00 87.19 94 ASP A O 1
ATOM 707 N N . TYR A 1 95 ? 16.214 -0.646 -22.047 1.00 85.62 95 TYR A N 1
ATOM 708 C CA . TYR A 1 95 ? 14.948 -0.653 -21.312 1.00 85.62 95 TYR A CA 1
ATOM 709 C C . TYR A 1 95 ? 14.740 0.642 -20.547 1.00 85.62 95 TYR A C 1
ATOM 711 O O . TYR A 1 95 ? 15.409 0.936 -19.551 1.00 85.62 95 TYR A O 1
ATOM 719 N N . ASN A 1 96 ? 13.761 1.403 -21.014 1.00 85.38 96 ASN A N 1
ATOM 720 C CA 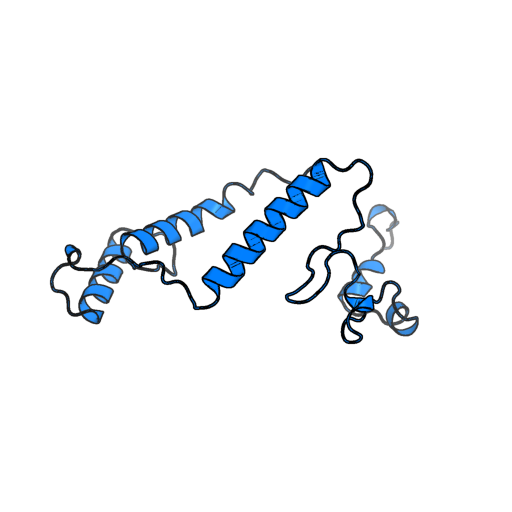. ASN A 1 96 ? 13.380 2.683 -20.462 1.00 85.38 96 ASN A CA 1
ATOM 721 C C . ASN A 1 96 ? 12.301 2.473 -19.396 1.00 85.38 96 ASN A C 1
ATOM 723 O O . ASN A 1 96 ? 11.121 2.247 -19.678 1.00 85.38 96 ASN A O 1
ATOM 727 N N . ASN A 1 97 ? 12.724 2.551 -18.131 1.00 73.56 97 ASN A N 1
ATOM 728 C CA . ASN A 1 97 ? 11.817 2.462 -16.991 1.00 73.56 97 ASN A CA 1
ATOM 729 C C . ASN A 1 97 ? 10.721 3.530 -17.084 1.00 73.56 97 ASN A C 1
ATOM 731 O O . ASN A 1 97 ? 11.005 4.714 -17.260 1.00 73.56 97 ASN A O 1
ATOM 735 N N . GLY A 1 98 ? 9.472 3.119 -16.872 1.00 70.94 98 GLY A N 1
ATOM 736 C CA . GLY A 1 98 ? 8.340 4.043 -16.834 1.00 70.94 98 GLY A CA 1
ATOM 737 C C . GLY A 1 98 ? 7.669 4.302 -18.181 1.00 70.94 98 GLY A C 1
ATOM 738 O O . GLY A 1 98 ? 6.872 5.236 -18.257 1.00 70.94 98 GLY A O 1
ATOM 739 N N . ALA A 1 99 ? 7.923 3.478 -19.206 1.00 75.88 99 ALA A N 1
ATOM 740 C CA . ALA A 1 99 ? 7.115 3.467 -20.424 1.00 75.88 99 ALA A CA 1
ATOM 741 C C . ALA A 1 99 ? 5.616 3.380 -20.070 1.00 75.88 99 ALA A C 1
ATOM 743 O O . ALA A 1 99 ? 5.127 2.372 -19.540 1.00 75.88 99 ALA A O 1
ATOM 744 N N . LEU A 1 100 ? 4.897 4.485 -20.298 1.00 68.56 100 LEU A N 1
ATOM 745 C CA . LEU A 1 100 ? 3.474 4.600 -19.982 1.00 68.56 100 LEU A CA 1
ATOM 746 C C . LEU A 1 100 ? 2.641 3.689 -20.897 1.00 68.56 100 LEU A C 1
ATOM 748 O O . LEU A 1 100 ? 3.143 3.069 -21.833 1.00 68.56 100 LEU A O 1
ATOM 752 N N . PHE A 1 101 ? 1.345 3.566 -20.612 1.00 69.62 101 PHE A N 1
ATOM 753 C CA . PHE A 1 101 ? 0.435 2.773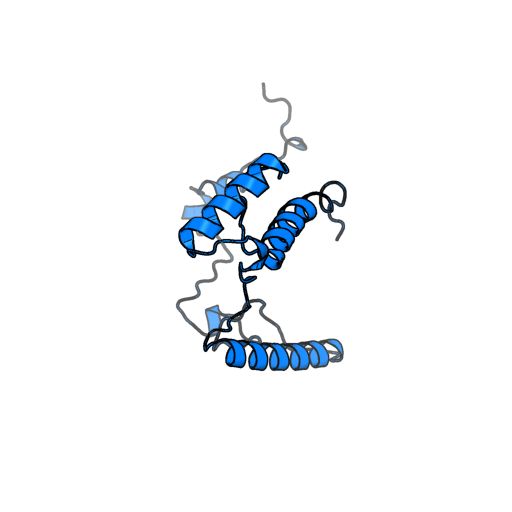 -21.439 1.00 69.62 101 PHE A CA 1
ATOM 754 C C . PHE A 1 101 ? 0.535 3.170 -22.921 1.00 69.62 101 PHE A C 1
ATOM 756 O O . PHE A 1 101 ? 0.359 4.338 -23.257 1.00 69.62 101 PHE A O 1
ATOM 763 N N . GLY A 1 102 ? 0.803 2.187 -23.787 1.00 76.06 102 GLY A N 1
ATOM 764 C CA . GLY A 1 102 ? 0.907 2.373 -25.237 1.00 76.06 102 GLY A CA 1
ATOM 765 C C . GLY A 1 102 ? 2.299 2.713 -25.780 1.00 76.06 102 GLY A C 1
ATOM 766 O O . GLY A 1 102 ? 2.429 2.789 -26.995 1.00 76.06 102 GLY A O 1
ATOM 767 N N . PHE A 1 103 ? 3.316 2.883 -24.928 1.00 85.38 103 PHE A N 1
ATOM 768 C CA . PHE A 1 103 ? 4.698 3.125 -25.356 1.00 85.38 103 PHE A CA 1
ATOM 769 C C . PHE A 1 103 ? 5.535 1.844 -25.358 1.00 85.38 103 PHE A C 1
ATOM 771 O O . PHE A 1 103 ? 5.377 0.988 -24.482 1.00 85.38 103 PHE A O 1
ATOM 778 N N . ASP A 1 104 ? 6.439 1.748 -26.327 1.00 87.75 104 ASP A N 1
ATOM 779 C CA . ASP A 1 104 ? 7.469 0.721 -26.413 1.00 87.75 104 ASP A CA 1
ATOM 780 C C . ASP A 1 104 ? 8.527 0.966 -25.322 1.00 87.75 104 ASP A C 1
ATOM 782 O O . ASP A 1 104 ? 9.092 2.060 -25.260 1.00 87.75 104 ASP A O 1
ATOM 786 N N . PRO A 1 105 ? 8.800 0.007 -24.423 1.00 87.12 105 PRO A N 1
ATOM 787 C CA . PRO A 1 105 ? 9.812 0.188 -23.392 1.00 87.12 105 PRO A CA 1
ATOM 788 C C . PRO A 1 105 ? 11.254 0.215 -23.918 1.00 87.12 105 PRO A C 1
ATOM 790 O O . PRO A 1 105 ? 12.142 0.649 -23.185 1.00 87.12 105 PRO A O 1
ATOM 793 N N . GLU A 1 106 ? 11.512 -0.224 -25.149 1.00 89.38 106 GLU A N 1
ATOM 794 C CA . GLU A 1 106 ? 12.857 -0.231 -25.737 1.00 89.38 106 GLU A CA 1
ATOM 795 C C . GLU A 1 106 ? 13.238 1.129 -26.334 1.00 89.38 106 GLU A C 1
ATOM 797 O O . GLU A 1 106 ? 14.417 1.418 -26.528 1.00 89.38 106 GLU A O 1
ATOM 802 N N . ILE A 1 107 ? 12.258 2.012 -26.541 1.00 89.25 107 ILE A N 1
ATOM 803 C CA . ILE A 1 107 ? 12.458 3.331 -27.145 1.00 89.25 107 ILE A CA 1
ATOM 804 C C . ILE A 1 107 ? 12.260 4.421 -26.074 1.00 89.25 107 ILE A C 1
ATOM 806 O O . ILE A 1 107 ? 11.284 4.371 -25.318 1.00 89.25 107 ILE A O 1
ATOM 810 N N . PRO A 1 108 ? 13.137 5.434 -25.976 1.00 88.19 108 PRO A N 1
ATOM 811 C CA . PRO A 1 108 ? 12.920 6.575 -25.090 1.00 88.19 108 PRO A CA 1
ATOM 812 C C . PRO A 1 108 ? 11.578 7.276 -25.352 1.00 88.19 108 PRO A C 1
ATOM 814 O O . PRO A 1 108 ? 11.099 7.354 -26.484 1.00 88.19 108 PRO A O 1
ATOM 817 N N . ALA A 1 109 ? 10.935 7.785 -24.298 1.00 86.69 109 ALA A N 1
ATOM 818 C CA . ALA A 1 109 ? 9.599 8.377 -24.415 1.00 86.69 109 ALA A CA 1
ATOM 819 C C . ALA A 1 109 ? 9.573 9.622 -25.326 1.00 86.69 109 ALA A C 1
ATOM 821 O O . ALA A 1 109 ? 8.593 9.844 -26.034 1.00 86.69 109 ALA A O 1
ATOM 822 N N . ASP A 1 110 ? 10.654 10.403 -25.334 1.00 86.81 110 ASP A N 1
ATOM 823 C CA . ASP A 1 110 ? 10.857 11.581 -26.185 1.00 86.81 110 ASP A CA 1
ATOM 824 C C . ASP A 1 110 ? 11.058 11.256 -27.668 1.00 86.81 110 ASP A C 1
ATOM 826 O O . ASP A 1 110 ? 10.791 12.103 -28.517 1.00 86.81 110 ASP A O 1
ATOM 830 N N . GLU A 1 111 ? 11.453 10.026 -28.000 1.00 88.69 111 GLU A N 1
ATOM 831 C CA . GLU A 1 111 ? 11.533 9.562 -29.389 1.00 88.69 111 GLU A CA 1
ATOM 832 C C . GLU A 1 111 ? 10.186 9.040 -29.914 1.00 88.69 111 GLU A C 1
ATOM 834 O O . GLU A 1 111 ? 9.963 8.993 -31.124 1.00 88.69 111 GLU A O 1
ATOM 839 N N . GLN A 1 112 ? 9.270 8.667 -29.016 1.00 90.12 112 GLN A N 1
ATOM 840 C CA . GLN A 1 112 ? 7.950 8.138 -29.374 1.00 90.12 112 GLN A CA 1
ATOM 841 C C . GLN A 1 112 ? 6.852 9.207 -29.394 1.00 90.12 112 GLN A C 1
ATOM 843 O O . GLN A 1 112 ? 5.857 9.052 -30.105 1.00 90.12 112 GLN A O 1
ATOM 848 N N . ASP A 1 113 ? 6.992 10.275 -28.604 1.00 86.81 113 ASP A N 1
ATOM 849 C CA . ASP A 1 113 ? 5.989 11.333 -28.492 1.00 86.81 113 ASP A CA 1
ATOM 850 C C . ASP A 1 113 ? 6.630 12.688 -28.184 1.00 86.81 113 ASP A C 1
ATOM 852 O O . ASP A 1 113 ? 7.189 12.909 -27.112 1.00 86.81 113 ASP A O 1
ATOM 856 N N . GLU A 1 114 ? 6.454 13.633 -29.110 1.00 86.12 114 GLU A N 1
ATOM 857 C CA . GLU A 1 114 ? 7.010 14.992 -29.056 1.00 86.12 114 GLU A CA 1
ATOM 858 C C . GLU A 1 114 ? 6.584 15.799 -27.813 1.00 86.12 114 GLU A C 1
ATOM 860 O O . GLU A 1 114 ? 7.186 16.826 -27.493 1.00 86.12 114 GLU A O 1
ATOM 865 N N . ARG A 1 115 ? 5.540 15.367 -27.089 1.00 85.88 115 ARG A N 1
ATOM 866 C CA . ARG A 1 115 ? 5.130 15.979 -25.813 1.00 85.88 115 ARG A CA 1
ATOM 867 C C . ARG A 1 115 ? 6.119 15.694 -24.682 1.00 85.88 115 ARG A C 1
ATOM 869 O O . ARG A 1 115 ? 6.124 16.427 -23.690 1.00 85.88 115 ARG A O 1
ATOM 876 N N . TRP A 1 116 ? 6.926 14.643 -24.802 1.00 81.12 116 TRP A N 1
ATOM 877 C CA . TRP A 1 116 ? 7.981 14.310 -23.854 1.00 81.12 116 TRP A CA 1
ATOM 878 C C . TRP A 1 116 ? 9.236 15.096 -24.198 1.00 81.12 116 TRP A C 1
ATOM 880 O O . TRP A 1 116 ? 9.936 14.812 -25.160 1.00 81.12 116 TRP A O 1
ATOM 890 N N . ILE A 1 117 ? 9.520 16.117 -23.393 1.00 77.81 117 ILE A N 1
ATOM 891 C CA . ILE A 1 117 ? 10.691 16.969 -23.591 1.00 77.81 117 ILE A CA 1
ATOM 892 C C . ILE A 1 117 ? 11.768 16.538 -22.604 1.00 77.81 117 ILE A C 1
ATOM 894 O O . ILE A 1 117 ? 11.683 16.824 -21.407 1.00 77.81 117 ILE A O 1
ATOM 898 N N . VAL A 1 118 ? 12.811 15.887 -23.112 1.00 72.19 118 VAL A N 1
ATOM 899 C CA . VAL A 1 118 ? 14.025 15.621 -22.344 1.00 72.19 118 VAL A CA 1
ATOM 900 C C . VAL A 1 118 ? 14.959 16.826 -22.469 1.00 72.19 118 VAL A C 1
ATOM 902 O O . VAL A 1 118 ? 15.406 17.201 -23.550 1.00 72.19 118 VAL A O 1
ATOM 905 N N . SER A 1 119 ? 15.274 17.456 -21.337 1.00 67.88 119 SER A N 1
ATOM 906 C CA . SER A 1 119 ? 16.308 18.489 -21.251 1.00 67.88 119 SER A CA 1
ATOM 907 C C . SER A 1 119 ? 17.446 17.966 -20.384 1.00 67.88 119 SER A C 1
ATOM 909 O O . SER A 1 119 ? 17.370 17.983 -19.158 1.00 67.88 119 SER A O 1
ATOM 911 N N . VAL A 1 120 ? 18.498 17.462 -21.034 1.00 66.94 120 VAL A N 1
ATOM 912 C CA . VAL A 1 120 ? 19.704 16.968 -20.346 1.00 66.94 120 VAL A CA 1
ATOM 913 C C . VAL A 1 120 ? 20.620 18.126 -19.942 1.00 66.94 120 VAL A C 1
ATOM 915 O O . VAL A 1 120 ? 21.300 18.065 -18.921 1.00 66.94 120 VAL A O 1
ATOM 918 N N . THR A 1 121 ? 20.638 19.204 -20.733 1.00 72.94 121 THR A N 1
ATOM 919 C CA . THR A 1 121 ? 21.464 20.392 -20.477 1.00 72.94 121 THR A CA 1
ATOM 920 C C . THR A 1 121 ? 20.573 21.600 -20.190 1.00 72.94 121 THR A C 1
ATOM 922 O O . THR A 1 121 ? 19.730 21.932 -21.028 1.00 72.94 121 THR A O 1
ATOM 925 N N . PRO A 1 122 ? 20.749 22.281 -19.041 1.00 68.81 122 PRO A N 1
ATOM 926 C CA . PRO A 1 122 ? 20.017 23.506 -18.762 1.00 68.81 122 PRO A CA 1
ATOM 927 C C . PRO A 1 122 ? 20.359 24.581 -19.797 1.00 68.81 122 PRO A C 1
ATOM 929 O O . PRO A 1 122 ? 21.512 24.704 -20.212 1.00 68.81 122 PRO A O 1
ATOM 932 N N . SER A 1 123 ? 19.375 25.386 -20.201 1.00 77.88 123 SER A N 1
ATOM 933 C CA . SER A 1 123 ? 19.633 26.524 -21.087 1.00 77.88 123 SER A CA 1
ATOM 934 C C . SER A 1 123 ? 20.608 27.514 -20.437 1.00 77.88 123 SER A C 1
ATOM 936 O O . SER A 1 123 ? 20.663 27.619 -19.211 1.00 77.88 123 SER A O 1
ATOM 938 N N . GLY A 1 124 ? 21.349 28.284 -21.244 1.00 78.31 124 GLY A N 1
ATOM 939 C CA . GLY A 1 124 ? 22.239 29.334 -20.724 1.00 78.31 124 GLY A CA 1
ATOM 940 C C . GLY A 1 124 ? 21.507 30.301 -19.784 1.00 78.31 124 GLY A C 1
ATOM 941 O O . GLY A 1 124 ? 21.975 30.568 -18.684 1.00 78.31 124 GLY A O 1
ATOM 942 N N . GLU A 1 125 ? 20.278 30.685 -20.145 1.00 79.62 125 GLU A N 1
ATOM 943 C CA . GLU A 1 125 ? 19.395 31.499 -19.301 1.00 79.62 125 GLU A CA 1
ATOM 944 C C . GLU A 1 125 ? 19.103 30.852 -17.934 1.00 79.62 125 GLU A C 1
ATOM 946 O O . GLU A 1 125 ? 19.102 31.535 -16.907 1.00 79.62 125 GLU A O 1
ATOM 951 N N . TYR A 1 126 ? 18.892 29.531 -17.894 1.00 76.94 126 TYR A N 1
ATOM 952 C CA . TYR A 1 126 ? 18.680 28.800 -16.644 1.00 76.94 126 TYR A CA 1
ATOM 953 C C . TYR A 1 126 ? 19.957 28.709 -15.800 1.00 76.94 126 TYR A C 1
ATOM 955 O O . TYR A 1 126 ? 19.881 28.764 -14.575 1.00 76.94 126 TYR A O 1
ATOM 963 N N . VAL A 1 127 ? 21.134 28.569 -16.417 1.00 76.88 127 VAL A N 1
ATOM 964 C CA . VAL A 1 127 ? 22.421 28.556 -15.696 1.00 76.88 127 VAL A CA 1
ATOM 965 C C . VAL A 1 127 ? 22.704 29.923 -15.064 1.00 76.88 127 VAL A C 1
ATOM 967 O O . VAL A 1 127 ? 23.128 30.006 -13.901 1.00 76.88 127 VAL A O 1
ATOM 970 N N . ASP A 1 128 ? 22.404 30.993 -15.796 1.00 81.88 128 ASP A N 1
ATOM 971 C CA . ASP A 1 128 ? 22.582 32.366 -15.333 1.00 81.88 128 ASP A CA 1
ATOM 972 C C . ASP A 1 128 ? 21.621 32.674 -14.174 1.00 81.88 128 ASP A C 1
ATOM 974 O O . ASP A 1 128 ? 22.060 33.082 -13.091 1.00 81.88 128 ASP A O 1
ATOM 978 N N . ASN A 1 129 ? 20.333 32.345 -14.337 1.00 82.94 129 ASN A N 1
ATOM 979 C CA . ASN A 1 129 ? 19.268 32.589 -13.360 1.00 82.94 129 ASN A CA 1
ATOM 980 C C . ASN A 1 129 ? 18.547 31.293 -12.944 1.00 82.94 129 ASN A C 1
ATOM 982 O O . ASN A 1 129 ? 17.376 31.083 -13.284 1.00 82.94 129 ASN A O 1
ATOM 986 N N . PRO A 1 130 ? 19.207 30.407 -12.177 1.00 77.62 130 PRO A N 1
ATOM 987 C CA . PRO A 1 130 ? 18.614 29.139 -11.810 1.00 77.62 130 PRO A CA 1
ATOM 988 C C . PRO A 1 130 ? 17.480 29.352 -10.819 1.00 77.62 130 PRO A C 1
ATOM 990 O O . PRO A 1 130 ? 17.558 30.158 -9.888 1.00 77.62 130 PRO A O 1
ATOM 993 N N . ARG A 1 131 ? 16.431 28.550 -10.982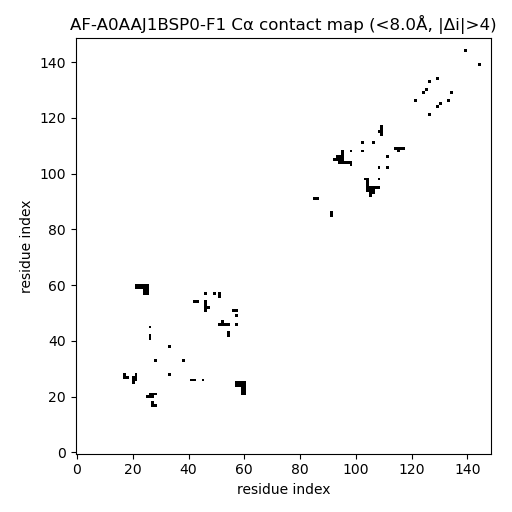 1.00 79.44 131 ARG A N 1
ATOM 994 C CA . ARG A 1 131 ? 15.348 28.442 -9.997 1.00 79.44 131 ARG A CA 1
ATOM 995 C C . ARG A 1 131 ? 15.869 27.799 -8.708 1.00 79.44 131 ARG A C 1
ATOM 997 O O . ARG A 1 131 ? 17.000 27.319 -8.655 1.00 79.44 131 ARG A O 1
ATOM 1004 N N . LEU A 1 132 ? 15.019 27.725 -7.683 1.00 74.81 132 LEU A N 1
ATOM 1005 C CA . LEU A 1 132 ? 15.377 27.213 -6.352 1.00 74.81 132 LEU A CA 1
ATOM 1006 C C . LEU A 1 132 ? 16.192 25.900 -6.402 1.00 74.81 132 LEU A C 1
ATOM 1008 O O . LEU A 1 132 ? 17.245 25.812 -5.777 1.00 74.81 132 LEU A O 1
ATOM 1012 N N . ALA A 1 133 ? 15.772 24.931 -7.222 1.00 72.69 133 ALA A N 1
ATOM 1013 C CA . ALA A 1 133 ? 16.483 23.663 -7.417 1.00 72.69 133 ALA A CA 1
ATOM 1014 C C . ALA A 1 133 ? 17.894 23.821 -8.024 1.00 72.69 133 ALA A C 1
ATOM 1016 O O . ALA A 1 133 ? 18.841 23.204 -7.543 1.00 72.69 133 ALA A O 1
ATOM 1017 N N . GLY A 1 134 ? 18.068 24.673 -9.040 1.00 72.06 134 GLY A N 1
ATOM 1018 C CA . GLY A 1 134 ? 19.378 24.924 -9.651 1.00 72.06 134 GLY A CA 1
ATOM 1019 C C . GLY A 1 134 ? 20.289 25.789 -8.772 1.00 72.06 134 GLY A C 1
ATOM 1020 O O . GLY A 1 134 ? 21.509 25.700 -8.865 1.00 72.06 134 GLY A O 1
ATOM 1021 N N . SER A 1 135 ? 19.726 26.586 -7.858 1.00 74.25 135 SER A N 1
ATOM 1022 C CA . SER A 1 135 ? 20.515 27.380 -6.906 1.00 74.25 135 SER A CA 1
ATOM 1023 C C . SER A 1 135 ? 2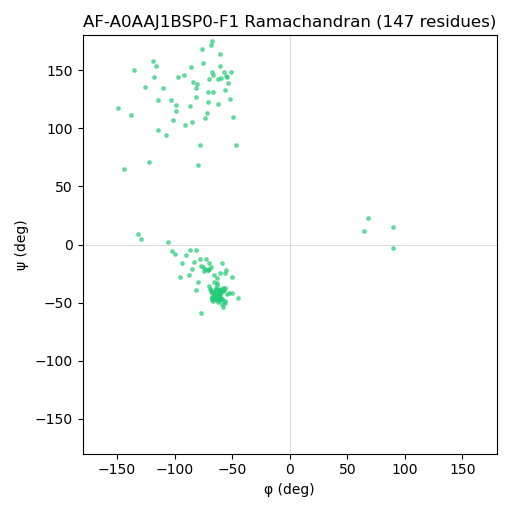1.302 26.506 -5.919 1.00 74.25 135 SER A C 1
ATOM 1025 O O . SER A 1 135 ? 22.384 26.895 -5.484 1.00 74.25 135 SER A O 1
ATOM 1027 N N . ALA A 1 136 ? 20.825 25.283 -5.648 1.00 70.94 136 ALA A N 1
ATOM 1028 C CA . ALA A 1 136 ? 21.545 24.288 -4.855 1.00 70.94 136 ALA A CA 1
ATOM 1029 C C . ALA A 1 136 ? 22.872 23.858 -5.507 1.00 70.94 136 ALA A C 1
ATOM 1031 O O . ALA A 1 136 ? 23.828 23.556 -4.799 1.00 70.94 136 ALA A O 1
ATOM 1032 N N . TRP A 1 137 ? 22.969 23.907 -6.840 1.00 65.75 137 TRP A N 1
ATOM 1033 C CA . TRP A 1 137 ? 24.198 23.594 -7.581 1.00 65.75 137 TRP A CA 1
ATOM 1034 C C . TRP A 1 137 ? 25.236 24.721 -7.502 1.00 65.75 137 TRP A C 1
ATOM 1036 O O . TRP A 1 137 ? 26.422 24.482 -7.706 1.00 65.75 137 TRP A O 1
ATOM 1046 N N . LYS A 1 138 ? 24.810 25.946 -7.157 1.00 66.69 138 LYS A N 1
ATOM 1047 C CA . LYS A 1 138 ? 25.704 27.077 -6.857 1.00 66.69 138 LYS A CA 1
ATOM 1048 C C . LYS A 1 138 ? 26.253 27.020 -5.424 1.00 66.69 138 LYS A C 1
ATOM 1050 O O . LYS A 1 138 ? 27.067 27.863 -5.046 1.00 66.69 138 LYS A O 1
ATOM 1055 N N . HIS A 1 139 ? 25.811 26.062 -4.603 1.00 67.06 139 HIS A N 1
ATOM 1056 C CA . HIS A 1 139 ? 26.258 25.955 -3.221 1.00 67.06 139 HIS A CA 1
ATOM 1057 C C . HIS A 1 139 ? 27.695 25.420 -3.163 1.00 67.06 139 HIS A C 1
ATOM 1059 O O . HIS A 1 139 ? 27.948 24.238 -3.376 1.00 67.06 139 HIS A O 1
ATOM 1065 N N . ILE A 1 140 ? 28.646 26.284 -2.806 1.00 68.00 140 ILE A N 1
ATOM 1066 C CA . ILE A 1 140 ? 30.032 25.879 -2.540 1.00 68.00 140 ILE A CA 1
ATOM 1067 C C . ILE A 1 140 ? 30.027 24.911 -1.349 1.00 68.00 140 ILE A C 1
ATOM 1069 O O . ILE A 1 140 ? 29.540 25.248 -0.265 1.00 68.00 140 ILE A O 1
ATOM 1073 N N . GLU A 1 141 ? 30.529 23.689 -1.545 1.00 62.75 141 GLU A N 1
ATOM 1074 C CA . GLU A 1 141 ? 30.643 22.702 -0.469 1.00 62.75 141 GLU A CA 1
ATOM 1075 C C . GLU A 1 141 ? 31.404 23.289 0.728 1.00 62.75 141 GLU A C 1
ATOM 1077 O O . GLU A 1 141 ? 32.434 23.947 0.564 1.00 62.75 141 GLU A O 1
ATOM 1082 N N . ARG A 1 142 ? 30.938 23.001 1.953 1.00 61.88 142 ARG A N 1
ATOM 1083 C CA . ARG A 1 142 ? 31.533 23.523 3.202 1.00 61.88 142 ARG A CA 1
ATOM 1084 C C . ARG A 1 142 ? 33.053 23.336 3.296 1.00 61.88 142 ARG A C 1
ATOM 1086 O O . ARG A 1 142 ? 33.702 24.140 3.946 1.00 61.88 142 ARG A O 1
ATOM 1093 N N . ARG A 1 143 ? 33.613 22.309 2.651 1.00 61.75 143 ARG A N 1
ATOM 1094 C CA . ARG A 1 143 ? 35.049 21.980 2.676 1.00 61.75 143 ARG A CA 1
ATOM 1095 C C . ARG A 1 143 ? 35.924 22.975 1.901 1.00 61.75 143 ARG A C 1
ATOM 1097 O O . ARG A 1 143 ? 37.108 23.072 2.183 1.00 61.75 143 ARG A O 1
ATOM 1104 N N . HIS A 1 144 ? 35.339 23.716 0.960 1.00 63.25 144 HIS A N 1
ATOM 1105 C CA . HIS A 1 144 ? 36.010 24.759 0.172 1.00 63.25 144 HIS A CA 1
ATOM 1106 C C . HIS A 1 144 ? 35.607 26.171 0.607 1.00 63.25 144 HIS A C 1
ATOM 1108 O O . HIS A 1 144 ? 36.057 27.163 0.036 1.00 63.25 144 HIS A O 1
ATOM 1114 N N . ARG A 1 145 ? 34.762 26.269 1.636 1.00 59.91 145 ARG A N 1
ATOM 1115 C CA . ARG A 1 145 ? 34.396 27.516 2.294 1.00 59.91 145 ARG A CA 1
ATOM 1116 C C . ARG A 1 145 ? 35.535 27.877 3.254 1.00 59.91 145 ARG A C 1
ATOM 1118 O O . ARG A 1 145 ? 35.390 27.733 4.460 1.00 59.91 145 ARG A O 1
ATOM 1125 N N . GLY A 1 146 ? 36.699 28.236 2.707 1.00 58.91 146 GLY A N 1
ATOM 1126 C CA . GLY A 1 146 ? 37.779 28.828 3.502 1.00 58.91 146 GLY A CA 1
ATOM 1127 C C . GLY A 1 146 ? 37.235 30.002 4.318 1.00 58.91 146 GLY A C 1
ATOM 1128 O O . GLY A 1 146 ? 36.270 30.630 3.877 1.00 58.91 146 GLY A O 1
ATOM 1129 N N . ASP A 1 147 ? 37.811 30.231 5.502 1.00 58.44 147 ASP A N 1
ATOM 1130 C CA . ASP A 1 147 ? 37.382 31.199 6.522 1.00 58.44 147 ASP A CA 1
ATOM 1131 C C . ASP A 1 147 ? 37.068 32.585 5.930 1.00 58.44 147 ASP A C 1
ATOM 1133 O O . ASP A 1 147 ? 37.911 33.476 5.882 1.00 58.44 147 ASP A O 1
ATOM 1137 N N . MET A 1 148 ? 35.839 32.773 5.459 1.00 53.88 148 MET A N 1
ATOM 1138 C CA . MET A 1 148 ? 35.297 34.066 5.065 1.00 53.88 148 MET A CA 1
ATOM 1139 C C . MET A 1 148 ? 34.290 34.452 6.137 1.00 53.88 148 MET A C 1
ATOM 1141 O O . MET A 1 148 ? 33.141 34.000 6.131 1.00 53.88 148 MET A O 1
ATOM 1145 N N . GLN A 1 149 ? 34.813 35.217 7.092 1.00 40.44 149 GLN A N 1
ATOM 1146 C CA . GLN A 1 149 ? 34.103 35.977 8.110 1.00 40.44 149 GLN A CA 1
ATOM 1147 C C . GLN A 1 149 ? 33.954 37.415 7.612 1.00 40.44 149 GLN A C 1
ATOM 1149 O O . GLN A 1 149 ? 34.943 37.929 7.040 1.00 40.44 149 GLN A O 1
#

Sequence (149 aa):
GAKEAGEGPLLPILPAVCNAVHDAIGVRTSELPITPDRMHKMIEGRCKEEGVSSPLELTSPKLEHSDLQGVLEARAAEHDERDNARNTDPDPPDYNNGALFGFDPEIPADEQDERWIVSVTPSGEYVDNPRLAGSAWKHIERRHRGDMQ

pLDDT: mean 84.92, std 11.12, range [40.44, 96.88]

Mean predicted aligned error: 11.72 Å